Protein AF-A0AAE8QJ00-F1 (afdb_monomer_lite)

Foldseek 3Di:
DPDDDDPQWDFDDDDQFWTWIAHNPPRDIDIDGHNDDDDDDQAADDPVLVVVCVVVVHDADPRSAAEADPVQHHVVGNPDGDDDPRYDDDD

Sequence (91 aa):
IGVETHLGVHVTDVCETSIETTDKKTKEKRQYETRTILWTAGVEAVPFAEALATALGVKQVGGGRIEVEADLTVPGHPNVYVVGDLMSRDK

pLDDT: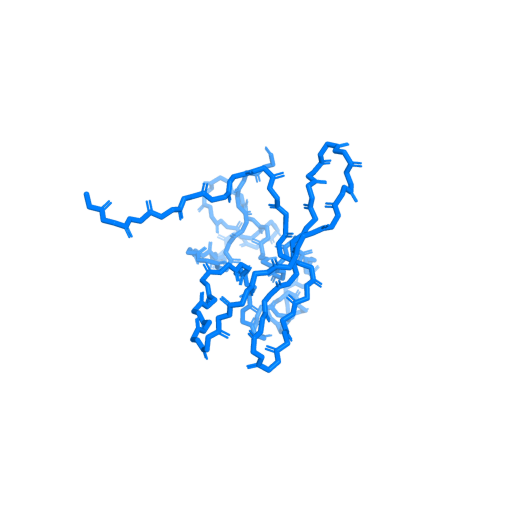 mean 94.37, std 6.14, range [56.5, 98.56]

Radius of gyration: 18.91 Å; chains: 1; bounding box: 39×34×48 Å

Secondary structure (DSSP, 8-state):
-------SEEEEEE-SSEEEEEETTT--EEEEE-S-----------THHHHHHHHHT--B-GGGPEE--TTSEETTEEEEE--GGGEE---

Structure (mmCIF, N/CA/C/O backbone):
data_AF-A0AAE8QJ00-F1
#
_entry.id   AF-A0AAE8QJ00-F1
#
loop_
_atom_site.group_PDB
_atom_site.id
_atom_site.type_symbol
_atom_site.label_atom_id
_atom_site.label_alt_id
_atom_site.label_comp_id
_atom_site.label_asym_id
_atom_site.label_entity_id
_atom_site.label_seq_id
_atom_site.pdbx_PDB_ins_code
_atom_site.Cartn_x
_atom_site.Cartn_y
_atom_site.Cartn_z
_atom_site.occupancy
_atom_site.B_iso_or_equiv
_atom_site.auth_seq_id
_atom_site.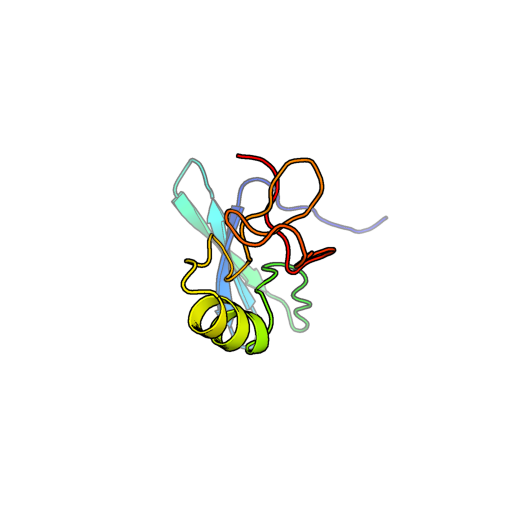auth_comp_id
_atom_site.auth_asym_id
_atom_site.auth_atom_id
_atom_site.pdbx_PDB_model_num
ATOM 1 N N . ILE A 1 1 ? 13.328 -22.339 -14.250 1.00 74.81 1 ILE A N 1
ATOM 2 C CA . ILE A 1 1 ? 11.977 -21.822 -14.586 1.00 74.81 1 ILE A CA 1
ATOM 3 C C . ILE A 1 1 ? 12.213 -20.453 -15.213 1.00 74.81 1 ILE A C 1
ATOM 5 O O . ILE A 1 1 ? 12.981 -19.701 -14.633 1.00 74.81 1 ILE A O 1
ATOM 9 N N . GLY A 1 2 ? 11.716 -20.184 -16.423 1.00 93.75 2 GLY A N 1
ATOM 10 C CA . GLY A 1 2 ? 12.095 -19.013 -17.237 1.00 93.75 2 GLY A CA 1
ATOM 11 C C . GLY A 1 2 ? 11.488 -17.685 -16.773 1.00 93.75 2 GLY A C 1
ATOM 12 O O . GLY A 1 2 ? 10.788 -17.047 -17.547 1.00 93.75 2 GLY A O 1
ATOM 13 N N . VAL A 1 3 ? 11.711 -17.305 -15.512 1.00 95.94 3 VAL A N 1
ATOM 14 C CA . VAL A 1 3 ? 11.236 -16.046 -14.917 1.00 95.94 3 VAL A CA 1
ATOM 15 C C . VAL A 1 3 ? 12.425 -15.120 -14.687 1.00 95.94 3 VAL A C 1
ATOM 17 O O . VAL A 1 3 ? 13.405 -15.525 -14.063 1.00 95.94 3 VAL A O 1
ATOM 20 N N . GLU A 1 4 ? 12.313 -13.880 -15.157 1.00 95.69 4 GLU A N 1
ATOM 21 C CA . GLU A 1 4 ? 13.265 -12.805 -14.883 1.00 95.69 4 GLU A CA 1
ATOM 22 C C . GLU A 1 4 ? 12.720 -11.891 -13.778 1.00 95.69 4 GLU A C 1
ATOM 24 O O . GLU A 1 4 ? 11.546 -11.521 -13.782 1.00 95.69 4 GLU A O 1
ATOM 29 N N . THR A 1 5 ? 13.564 -11.548 -12.803 1.00 96.25 5 THR A N 1
ATOM 30 C CA . THR A 1 5 ? 13.180 -10.708 -11.663 1.00 96.25 5 THR A CA 1
ATOM 31 C C . THR A 1 5 ? 13.919 -9.382 -11.691 1.00 96.25 5 THR A C 1
ATOM 33 O O . THR A 1 5 ? 15.149 -9.355 -11.637 1.00 96.25 5 THR A O 1
ATOM 36 N N . HIS A 1 6 ? 13.166 -8.286 -11.651 1.00 96.25 6 HIS A N 1
ATOM 37 C CA . HIS A 1 6 ? 13.705 -6.934 -11.536 1.00 96.25 6 HIS A CA 1
ATOM 38 C C . HIS A 1 6 ? 13.390 -6.377 -10.145 1.00 96.25 6 HIS A C 1
ATOM 40 O O . HIS A 1 6 ? 12.259 -5.995 -9.851 1.00 96.25 6 HIS A O 1
ATOM 46 N N . LEU A 1 7 ? 14.390 -6.371 -9.260 1.00 97.25 7 LEU A N 1
ATOM 47 C CA . LEU A 1 7 ? 14.274 -5.870 -7.887 1.00 97.25 7 LEU A CA 1
ATOM 48 C C . LEU A 1 7 ? 14.886 -4.471 -7.767 1.00 97.25 7 LEU A C 1
ATOM 50 O O . LEU A 1 7 ? 15.684 -4.058 -8.599 1.00 97.25 7 LEU A O 1
ATOM 54 N N . GLY A 1 8 ? 14.540 -3.741 -6.703 1.00 97.44 8 GLY A N 1
ATOM 55 C CA . GLY A 1 8 ? 15.134 -2.423 -6.441 1.00 97.44 8 GLY A CA 1
ATOM 56 C C . GLY A 1 8 ? 14.644 -1.303 -7.365 1.00 97.44 8 GLY A C 1
ATOM 57 O O . GLY A 1 8 ? 15.213 -0.217 -7.340 1.00 97.44 8 GLY A O 1
ATOM 58 N N . VAL A 1 9 ? 13.564 -1.533 -8.113 1.00 97.94 9 VAL A N 1
ATOM 59 C CA . VAL A 1 9 ? 12.932 -0.556 -9.010 1.00 97.94 9 VAL A CA 1
ATOM 60 C C . VAL A 1 9 ? 11.514 -0.203 -8.542 1.00 97.94 9 VAL A C 1
ATOM 62 O O . VAL A 1 9 ? 10.923 -0.919 -7.729 1.00 97.94 9 VAL A O 1
ATOM 65 N N . HIS A 1 10 ? 10.966 0.907 -9.030 1.00 97.62 10 HIS A N 1
ATOM 66 C CA . HIS A 1 10 ? 9.520 1.163 -9.050 1.00 97.62 10 HIS A CA 1
ATOM 67 C C . HIS A 1 10 ? 9.042 1.142 -10.492 1.00 97.62 10 HIS A C 1
ATOM 69 O O . HIS A 1 10 ? 9.722 1.708 -11.340 1.00 97.62 10 HIS A O 1
ATOM 75 N N . VAL A 1 11 ? 7.878 0.553 -10.765 1.00 97.38 11 VAL A N 1
ATOM 76 C CA . VAL A 1 11 ? 7.184 0.830 -12.028 1.00 97.38 11 VAL A CA 1
ATOM 77 C C . VAL A 1 11 ? 6.650 2.259 -11.945 1.00 97.38 11 VAL A C 1
ATOM 79 O O . VAL A 1 11 ? 5.991 2.606 -10.964 1.00 97.38 11 VAL A O 1
ATOM 82 N N . THR A 1 12 ? 7.005 3.095 -12.916 1.00 97.56 12 THR A N 1
ATOM 83 C CA . THR A 1 12 ? 6.686 4.530 -12.948 1.00 97.56 12 THR A CA 1
ATOM 84 C C . THR A 1 12 ? 5.718 4.908 -14.053 1.00 97.56 12 THR A C 1
ATOM 86 O O . THR A 1 12 ? 5.077 5.947 -13.936 1.00 97.56 12 THR A O 1
ATOM 89 N N . ASP A 1 13 ? 5.581 4.069 -15.078 1.00 97.75 13 ASP A N 1
ATOM 90 C CA . ASP A 1 13 ? 4.581 4.250 -16.123 1.00 97.75 13 ASP A CA 1
ATOM 91 C C . ASP A 1 13 ? 4.121 2.899 -16.686 1.00 97.75 13 ASP A C 1
ATOM 93 O O . ASP A 1 13 ? 4.870 1.912 -16.681 1.00 97.75 13 ASP A O 1
ATOM 97 N N . VAL A 1 14 ? 2.883 2.867 -17.167 1.00 97.38 14 VAL A N 1
ATOM 98 C CA . VAL A 1 14 ? 2.260 1.725 -17.837 1.00 97.38 14 VAL A CA 1
ATOM 99 C C . VAL A 1 14 ? 1.732 2.211 -19.182 1.00 97.38 14 VAL A C 1
ATOM 101 O O . VAL A 1 14 ? 0.762 2.964 -19.250 1.00 97.38 14 VAL A O 1
ATOM 104 N N . CYS A 1 15 ? 2.372 1.762 -20.256 1.00 95.38 15 CYS A N 1
ATOM 105 C CA . CYS A 1 15 ? 2.016 2.106 -21.627 1.00 95.38 15 CYS A CA 1
ATOM 106 C C . CYS A 1 15 ? 1.259 0.949 -22.297 1.00 95.38 15 CYS A C 1
ATOM 108 O O . CYS A 1 15 ? 1.153 -0.149 -21.753 1.00 95.38 15 CYS A O 1
ATOM 110 N N . GLU A 1 16 ? 0.770 1.175 -23.518 1.00 96.06 16 GLU A N 1
ATOM 111 C CA . GLU A 1 16 ? 0.018 0.170 -24.285 1.00 96.06 16 GLU A CA 1
ATOM 112 C C . GLU A 1 16 ? 0.799 -1.138 -24.509 1.00 96.06 16 GLU A C 1
ATOM 114 O O . GLU A 1 16 ? 0.221 -2.222 -24.439 1.00 96.06 16 GLU A O 1
ATOM 119 N N . THR A 1 17 ? 2.108 -1.047 -24.760 1.00 97.56 17 THR A N 1
ATOM 120 C CA . THR A 1 17 ? 2.966 -2.201 -25.088 1.00 97.56 17 THR A CA 1
ATOM 121 C C . THR A 1 17 ? 4.221 -2.294 -24.227 1.00 97.56 17 THR A C 1
ATOM 123 O O . THR A 1 17 ? 5.148 -3.035 -24.551 1.00 97.56 17 THR A O 1
ATOM 126 N N . SER A 1 18 ? 4.287 -1.543 -23.129 1.00 98.06 18 SER A N 1
ATOM 127 C CA . SER A 1 18 ? 5.475 -1.523 -22.283 1.00 98.06 18 SER A CA 1
ATOM 128 C C . SER A 1 18 ? 5.181 -1.052 -20.869 1.00 98.06 18 SER A C 1
ATOM 130 O O . SER A 1 18 ? 4.176 -0.396 -20.609 1.00 98.06 18 SER A O 1
ATOM 132 N N . ILE A 1 19 ? 6.125 -1.300 -19.970 1.00 98.38 19 ILE A N 1
ATOM 133 C CA . ILE A 1 19 ? 6.209 -0.612 -18.679 1.00 98.38 19 ILE A CA 1
ATOM 134 C C . ILE A 1 19 ? 7.508 0.185 -18.596 1.00 98.38 19 ILE A C 1
ATOM 136 O O . ILE A 1 19 ? 8.532 -0.228 -19.145 1.00 98.38 19 ILE A O 1
ATOM 140 N N . GLU A 1 20 ? 7.484 1.297 -17.868 1.00 98.44 20 GLU A N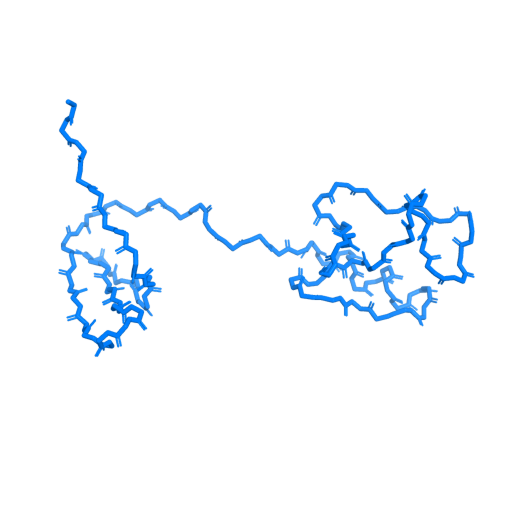 1
ATOM 141 C CA . GLU A 1 20 ? 8.692 2.008 -17.454 1.00 98.44 20 GLU A CA 1
ATOM 142 C C . GLU A 1 20 ? 8.976 1.701 -15.985 1.00 98.44 20 GLU A C 1
ATOM 144 O O . GLU A 1 20 ? 8.084 1.740 -15.138 1.00 98.44 20 GLU A O 1
ATOM 149 N N . THR A 1 21 ? 10.235 1.428 -15.663 1.00 98.31 21 THR A N 1
ATOM 150 C CA . THR A 1 21 ? 10.704 1.330 -14.284 1.00 98.31 21 THR A CA 1
ATOM 151 C C . THR A 1 21 ? 11.782 2.361 -14.001 1.00 98.31 21 THR A C 1
ATOM 153 O O . THR A 1 21 ? 12.567 2.692 -14.885 1.00 98.31 21 THR A O 1
ATOM 156 N N . THR A 1 22 ? 11.858 2.819 -12.756 1.00 98.56 22 THR A N 1
ATOM 157 C CA . THR A 1 22 ? 12.923 3.686 -12.251 1.00 98.56 22 THR A CA 1
ATOM 158 C C . THR A 1 22 ? 13.688 2.981 -11.130 1.00 98.56 22 THR A C 1
ATOM 160 O O . THR A 1 22 ? 13.084 2.535 -10.147 1.00 98.56 22 THR A O 1
ATOM 163 N N . ASP A 1 23 ? 15.015 2.908 -11.239 1.00 98.31 23 ASP A N 1
ATOM 164 C CA . ASP A 1 23 ? 15.887 2.372 -10.190 1.00 98.31 23 ASP A CA 1
ATOM 165 C C . ASP A 1 23 ? 15.840 3.248 -8.929 1.00 98.31 23 ASP A C 1
ATOM 167 O O . ASP A 1 23 ? 15.948 4.478 -8.973 1.00 98.31 23 ASP A O 1
ATOM 171 N N . LYS A 1 24 ? 15.674 2.620 -7.761 1.00 97.75 24 LYS A N 1
ATOM 172 C CA . LYS A 1 24 ? 15.503 3.348 -6.497 1.00 97.75 24 LYS A CA 1
ATOM 173 C C . LYS A 1 24 ? 16.759 4.114 -6.077 1.00 97.75 24 LYS A C 1
ATOM 175 O O . LYS A 1 24 ? 16.608 5.156 -5.428 1.00 97.75 24 LYS A O 1
ATOM 180 N N . LYS A 1 25 ? 17.953 3.629 -6.424 1.00 97.44 25 LYS A N 1
ATOM 181 C CA . LYS A 1 25 ? 19.254 4.205 -6.055 1.00 97.44 25 LYS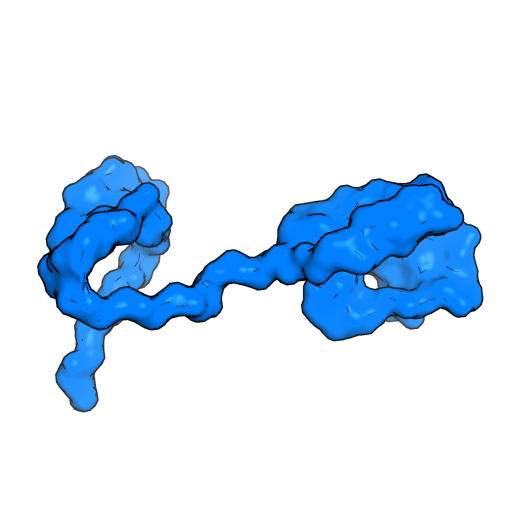 A CA 1
ATOM 182 C C . LYS A 1 25 ? 19.759 5.184 -7.108 1.00 97.44 25 LYS A C 1
ATOM 184 O O . LYS A 1 25 ? 20.060 6.321 -6.761 1.00 97.44 25 LYS A O 1
ATOM 189 N N . THR A 1 26 ? 19.852 4.754 -8.364 1.00 97.81 26 THR A N 1
ATOM 190 C CA . THR A 1 26 ? 20.470 5.546 -9.442 1.00 97.81 26 THR A CA 1
ATOM 191 C C . THR A 1 26 ? 19.494 6.518 -10.090 1.00 97.81 26 THR A C 1
ATOM 193 O O . THR A 1 26 ? 19.931 7.479 -10.715 1.00 97.81 26 THR A O 1
ATOM 196 N N . LYS A 1 27 ? 18.183 6.292 -9.917 1.00 97.62 27 LYS A N 1
ATOM 197 C CA . LYS A 1 27 ? 17.101 7.016 -10.606 1.00 97.62 27 LYS A CA 1
ATOM 198 C C . LYS A 1 27 ? 17.099 6.824 -12.126 1.00 97.62 27 LYS A C 1
ATOM 200 O O . LYS A 1 27 ? 16.407 7.556 -12.827 1.00 97.62 27 LYS A O 1
ATOM 205 N N . GLU A 1 28 ? 17.838 5.840 -12.632 1.00 98.00 28 GLU A N 1
ATOM 206 C CA . GLU A 1 28 ? 17.824 5.475 -14.046 1.00 98.00 28 GLU A CA 1
ATOM 207 C C . GLU A 1 28 ? 16.462 4.893 -14.435 1.00 98.00 28 GLU A C 1
ATOM 209 O O . GLU A 1 28 ? 15.886 4.095 -13.692 1.00 98.00 28 GLU A O 1
ATOM 214 N N . LYS A 1 29 ? 15.966 5.288 -15.610 1.00 98.06 29 LYS A N 1
ATOM 215 C CA . LYS A 1 29 ? 14.736 4.767 -16.203 1.00 98.06 29 LYS A CA 1
ATOM 216 C C . LYS A 1 29 ? 15.048 3.646 -17.186 1.00 98.06 29 LYS A C 1
ATOM 218 O O . LYS A 1 29 ? 15.985 3.750 -17.973 1.00 98.06 29 LYS A O 1
ATOM 223 N N . ARG A 1 30 ? 14.223 2.604 -17.182 1.00 98.00 30 ARG A N 1
ATOM 224 C CA . ARG A 1 30 ? 14.298 1.491 -18.129 1.00 98.00 30 ARG A CA 1
ATOM 225 C C . ARG A 1 30 ? 12.909 1.081 -18.582 1.00 98.00 30 ARG A C 1
ATOM 227 O O . ARG A 1 30 ? 12.019 0.912 -17.752 1.00 98.00 30 ARG A O 1
ATOM 234 N N . GLN A 1 31 ? 12.768 0.867 -19.883 1.00 98.00 31 GLN A N 1
ATOM 235 C CA . GLN A 1 31 ? 11.548 0.371 -20.503 1.00 98.00 31 GLN A CA 1
ATOM 236 C C . GLN A 1 31 ? 11.637 -1.142 -20.727 1.00 98.00 31 GLN A C 1
ATOM 238 O O . GLN A 1 31 ? 12.695 -1.656 -21.098 1.00 98.00 31 GLN A O 1
ATOM 243 N N . TYR A 1 32 ? 10.525 -1.838 -20.507 1.00 97.75 32 TYR A N 1
ATOM 244 C CA . TYR A 1 32 ? 10.369 -3.256 -20.817 1.00 97.75 32 TYR A CA 1
ATOM 245 C C . TYR A 1 32 ? 9.157 -3.449 -21.717 1.00 97.75 32 TYR A C 1
ATOM 247 O O . TYR A 1 32 ? 8.044 -3.080 -21.341 1.00 97.75 32 TYR A O 1
ATOM 255 N N . GLU A 1 33 ? 9.376 -4.049 -22.884 1.00 98.00 33 GLU A N 1
ATOM 256 C CA . GLU A 1 33 ? 8.304 -4.416 -23.807 1.00 98.00 33 GLU A CA 1
ATOM 257 C C . GLU A 1 33 ? 7.465 -5.552 -23.217 1.00 98.00 33 GLU A C 1
ATOM 259 O O . GLU A 1 33 ? 7.986 -6.589 -22.798 1.00 98.00 33 GLU A O 1
ATOM 264 N N . THR A 1 34 ? 6.149 -5.370 -23.189 1.00 97.00 34 THR A N 1
ATOM 265 C CA . THR A 1 34 ? 5.204 -6.402 -22.767 1.00 97.00 34 THR A CA 1
ATOM 266 C C . THR A 1 34 ? 3.818 -6.132 -23.330 1.00 97.00 34 THR A C 1
ATOM 268 O O . THR A 1 34 ? 3.360 -4.997 -23.400 1.00 97.00 34 THR A O 1
ATOM 271 N N . ARG A 1 35 ? 3.107 -7.200 -23.692 1.00 97.00 35 ARG A N 1
ATOM 272 C CA . ARG A 1 35 ? 1.701 -7.109 -24.105 1.00 97.00 35 ARG A CA 1
ATOM 273 C C . ARG A 1 35 ? 0.726 -7.279 -22.939 1.00 97.00 35 ARG A C 1
ATOM 275 O O . ARG A 1 35 ? -0.388 -6.774 -23.002 1.00 97.00 35 ARG A O 1
ATOM 282 N N . THR A 1 36 ? 1.116 -8.018 -21.902 1.00 96.81 36 THR A N 1
ATOM 283 C CA . THR A 1 36 ? 0.233 -8.364 -20.783 1.00 96.81 36 THR A CA 1
ATOM 284 C C . THR A 1 36 ? 0.826 -7.835 -19.493 1.00 96.81 36 THR A C 1
ATOM 286 O O . THR A 1 36 ? 1.962 -8.157 -19.143 1.00 96.81 36 THR A O 1
ATOM 289 N N . ILE A 1 37 ? 0.034 -7.052 -18.769 1.00 96.56 37 ILE A N 1
ATOM 290 C CA . ILE A 1 37 ? 0.428 -6.436 -17.507 1.00 96.56 37 ILE A CA 1
ATOM 291 C C . ILE A 1 37 ? -0.547 -6.915 -16.440 1.00 96.56 37 ILE A C 1
ATOM 293 O O . ILE A 1 37 ? -1.754 -6.715 -16.554 1.00 96.56 37 ILE A O 1
ATOM 297 N N . LEU A 1 38 ? -0.015 -7.568 -15.411 1.00 96.00 38 LEU A N 1
ATOM 298 C CA . LEU A 1 38 ? -0.769 -7.972 -14.231 1.00 96.00 38 LEU A CA 1
ATOM 299 C C . LEU A 1 38 ? -0.281 -7.140 -13.047 1.00 96.00 38 LEU A C 1
ATOM 301 O O . LEU A 1 38 ? 0.875 -7.257 -12.643 1.00 96.00 38 LEU A O 1
ATOM 305 N N . TRP A 1 39 ? -1.157 -6.297 -12.505 1.00 94.56 39 TRP A N 1
ATOM 306 C CA . TRP A 1 39 ? -0.821 -5.399 -11.407 1.00 94.56 39 TRP A CA 1
ATOM 307 C C . TRP A 1 39 ? -1.375 -5.921 -10.083 1.00 94.56 39 TRP A C 1
ATOM 309 O O . TRP A 1 39 ? -2.586 -5.994 -9.892 1.00 94.56 39 TRP A O 1
ATOM 319 N N . THR A 1 40 ? -0.485 -6.282 -9.161 1.00 93.38 40 THR A N 1
ATOM 320 C CA . THR A 1 40 ? -0.843 -6.852 -7.848 1.00 93.38 40 THR A CA 1
ATOM 321 C C . THR A 1 40 ? -0.259 -6.037 -6.691 1.00 93.38 40 THR A C 1
ATOM 323 O O . THR A 1 40 ? 0.019 -6.580 -5.623 1.00 93.38 40 THR A O 1
ATOM 326 N N . ALA A 1 41 ? 0.007 -4.749 -6.920 1.00 90.44 41 ALA A N 1
ATOM 327 C CA . ALA A 1 41 ? 0.614 -3.839 -5.953 1.00 90.44 41 ALA A CA 1
ATOM 328 C C . ALA A 1 41 ? -0.336 -2.683 -5.606 1.00 90.44 41 ALA A C 1
ATOM 330 O O . ALA A 1 41 ? -1.193 -2.323 -6.405 1.00 90.44 41 ALA A O 1
ATOM 331 N N . GLY A 1 42 ? -0.134 -2.064 -4.440 1.00 85.56 42 GLY A N 1
ATOM 332 C CA . GLY A 1 42 ? -0.950 -0.939 -3.977 1.00 85.56 42 GLY A CA 1
ATOM 333 C C . GLY A 1 42 ? -2.313 -1.398 -3.464 1.00 85.56 42 GLY A C 1
ATOM 334 O O . GLY A 1 42 ? -3.260 -1.529 -4.227 1.00 85.56 42 GLY A O 1
ATOM 335 N N . VAL A 1 43 ? -2.403 -1.648 -2.157 1.00 85.38 43 VAL A N 1
ATOM 336 C CA . VAL A 1 43 ? -3.682 -1.915 -1.487 1.00 85.38 43 VAL A CA 1
ATOM 337 C C . VAL A 1 43 ? -4.154 -0.618 -0.848 1.00 85.38 43 VAL A C 1
ATOM 339 O O . VAL A 1 43 ? -3.444 -0.056 -0.009 1.00 85.38 43 VAL A O 1
ATOM 342 N N . GLU A 1 44 ? -5.347 -0.180 -1.230 1.00 89.56 44 GLU A N 1
ATOM 343 C CA . GLU A 1 44 ? -6.040 0.973 -0.665 1.00 89.56 44 GLU A CA 1
ATOM 344 C C . GLU A 1 44 ? -7.339 0.518 0.004 1.00 89.56 44 GLU A C 1
ATOM 346 O O . GLU A 1 44 ? -7.956 -0.474 -0.393 1.00 89.56 44 GLU A O 1
ATOM 351 N N . ALA A 1 45 ? -7.730 1.225 1.057 1.00 91.00 45 ALA A N 1
ATOM 352 C CA . ALA A 1 45 ? -8.977 1.001 1.750 1.00 91.00 45 ALA A CA 1
ATOM 353 C C . ALA A 1 45 ? -10.174 1.289 0.839 1.00 91.00 45 ALA A C 1
ATOM 355 O O . ALA A 1 45 ? -10.158 2.168 -0.021 1.00 91.00 45 ALA A O 1
ATOM 356 N N . VAL A 1 46 ? -11.255 0.549 1.069 1.00 92.00 46 VAL A N 1
ATOM 357 C CA . VAL A 1 46 ? -12.514 0.752 0.350 1.00 92.00 46 VAL A CA 1
ATOM 358 C C . VAL A 1 46 ? -13.166 2.089 0.742 1.00 92.00 46 VAL A C 1
ATOM 360 O O . VAL A 1 46 ? -12.994 2.525 1.882 1.00 92.00 46 VAL A O 1
ATOM 363 N N . PRO A 1 47 ? -14.009 2.701 -0.118 1.00 91.25 47 PRO A N 1
ATOM 364 C CA . PRO A 1 47 ? -14.631 4.007 0.155 1.00 91.25 47 PRO A CA 1
ATOM 365 C C . PRO A 1 47 ? -15.392 4.102 1.487 1.00 91.25 47 PRO A C 1
ATOM 367 O O . PRO A 1 47 ? -15.478 5.166 2.095 1.00 91.25 47 PRO A O 1
ATOM 370 N N . PHE A 1 48 ? -15.913 2.978 1.989 1.00 93.81 48 PHE A N 1
ATOM 371 C CA . PHE A 1 48 ? -16.578 2.915 3.294 1.00 93.81 48 PHE A CA 1
ATOM 372 C C . PHE A 1 48 ? -15.688 3.385 4.458 1.00 93.81 48 PHE A C 1
ATOM 374 O O . PHE A 1 48 ? -16.202 3.918 5.442 1.00 93.81 48 PHE A O 1
ATOM 381 N N . ALA A 1 49 ? -14.366 3.238 4.343 1.00 94.75 49 ALA A N 1
ATOM 382 C CA . ALA A 1 49 ? -13.417 3.700 5.348 1.00 94.75 49 ALA A CA 1
ATOM 383 C C . ALA A 1 49 ? -13.591 5.192 5.667 1.00 94.75 49 ALA A C 1
ATOM 385 O O . ALA A 1 49 ? -13.392 5.607 6.806 1.00 94.75 49 ALA A O 1
ATOM 386 N N . GLU A 1 50 ? -13.933 6.015 4.671 1.00 95.50 50 GLU A N 1
ATOM 387 C CA . GLU A 1 50 ? -14.054 7.472 4.828 1.00 95.50 50 GLU A CA 1
ATOM 388 C C . GLU A 1 50 ? -15.325 7.836 5.591 1.00 95.50 50 GLU A C 1
ATOM 390 O O . GLU A 1 50 ? -15.304 8.648 6.521 1.00 95.50 50 GLU A O 1
ATOM 395 N N . ALA A 1 51 ? -16.426 7.166 5.247 1.00 95.69 51 ALA A N 1
ATOM 396 C CA . ALA A 1 51 ? -17.689 7.304 5.956 1.00 95.69 51 ALA A CA 1
ATOM 397 C C . ALA A 1 51 ? -17.549 6.873 7.424 1.00 95.69 51 ALA A C 1
ATOM 399 O O . ALA A 1 51 ? -18.023 7.577 8.316 1.00 95.69 51 ALA A O 1
ATOM 400 N N . LEU A 1 52 ? -16.853 5.759 7.683 1.00 95.69 52 LEU A N 1
ATOM 401 C CA . LEU A 1 52 ? -16.576 5.286 9.039 1.00 95.69 52 LEU A CA 1
ATOM 402 C C . LEU A 1 52 ? -15.723 6.290 9.825 1.00 95.69 52 LEU A C 1
ATOM 404 O O . LEU A 1 52 ? -16.084 6.647 10.944 1.00 95.69 52 LEU A O 1
ATOM 408 N N . ALA A 1 53 ? -14.630 6.780 9.231 1.00 96.25 53 ALA A N 1
ATOM 409 C CA . ALA A 1 53 ? -13.757 7.768 9.861 1.00 96.25 53 ALA A CA 1
ATOM 410 C C . ALA A 1 53 ? -14.527 9.045 10.238 1.00 96.25 53 ALA A C 1
ATOM 412 O O . ALA A 1 53 ? -14.429 9.521 11.369 1.00 96.25 53 ALA A O 1
ATOM 413 N N . THR A 1 54 ? -15.366 9.541 9.325 1.00 96.81 54 THR A N 1
ATOM 414 C CA . THR A 1 54 ? -16.214 10.721 9.546 1.00 96.81 54 THR A CA 1
ATOM 415 C C . THR A 1 54 ? -17.242 10.488 10.653 1.00 96.81 54 THR A C 1
ATOM 417 O O . THR A 1 54 ? -17.399 11.338 11.527 1.00 96.81 54 THR A O 1
ATOM 420 N N . ALA A 1 55 ? -17.920 9.337 10.654 1.00 96.50 55 ALA A N 1
ATOM 421 C CA . ALA A 1 55 ? -18.932 9.001 11.657 1.00 96.50 55 ALA A CA 1
ATOM 422 C C . ALA A 1 55 ? -18.350 8.869 13.074 1.00 96.50 55 ALA A C 1
ATOM 424 O O . ALA A 1 55 ? -19.025 9.198 14.049 1.00 96.50 55 ALA A O 1
ATOM 425 N N . LEU A 1 56 ? -17.107 8.398 13.185 1.00 96.56 56 LEU A N 1
ATOM 426 C CA . LEU A 1 56 ? -16.394 8.265 14.456 1.00 96.56 56 LEU A CA 1
ATOM 427 C C . LEU A 1 56 ? -15.614 9.537 14.833 1.00 96.56 56 LEU A C 1
ATOM 429 O O . LEU A 1 56 ? -15.205 9.690 15.974 1.00 96.56 56 LEU A O 1
ATOM 433 N N . GLY A 1 57 ? -15.420 10.481 13.909 1.00 96.44 57 GLY A N 1
ATOM 434 C CA . GLY A 1 57 ? -14.597 11.668 14.156 1.00 96.44 57 GLY A CA 1
ATOM 435 C C . GLY A 1 57 ? -13.098 11.359 14.258 1.00 96.44 57 GLY A C 1
ATOM 436 O O . GLY A 1 57 ? -12.362 12.088 14.925 1.00 96.44 57 GLY A O 1
ATOM 437 N N . VAL A 1 58 ? -12.638 10.294 13.596 1.00 95.12 58 VAL A N 1
ATOM 438 C CA . VAL A 1 58 ? -11.226 9.884 13.544 1.00 95.12 58 VAL A CA 1
ATOM 439 C C . VAL A 1 58 ? -10.617 10.183 12.176 1.00 95.12 58 VAL A C 1
ATOM 441 O O . VAL A 1 58 ? -11.322 10.415 11.195 1.00 95.12 58 VAL A O 1
ATOM 444 N N . LYS A 1 59 ? -9.285 10.188 12.092 1.00 92.69 59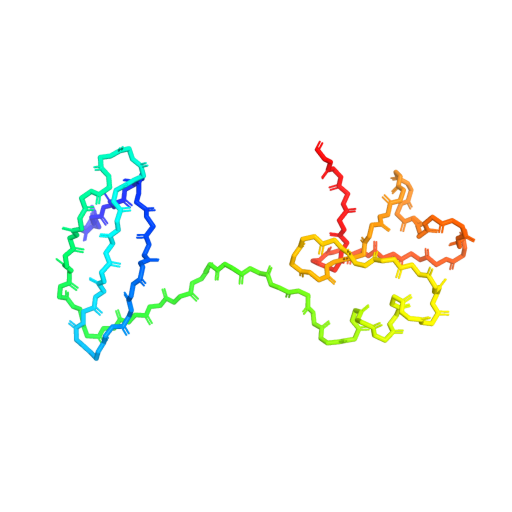 LYS A N 1
ATOM 445 C CA . LYS A 1 59 ? -8.568 10.348 10.821 1.00 92.69 59 LYS A CA 1
ATOM 446 C C . LYS A 1 59 ? -8.168 8.991 10.260 1.00 92.69 59 LYS A C 1
ATOM 448 O O . LYS A 1 59 ? -7.806 8.088 11.008 1.00 92.69 59 LYS A O 1
ATOM 453 N N . GLN A 1 60 ? -8.183 8.883 8.938 1.00 94.31 60 GLN A N 1
ATOM 454 C CA . GLN A 1 60 ? -7.536 7.777 8.243 1.00 94.31 60 GLN A CA 1
ATOM 455 C C . GLN A 1 60 ? -6.016 7.947 8.228 1.00 94.31 60 GLN A C 1
ATOM 457 O O . GLN A 1 60 ? -5.492 9.060 8.341 1.00 94.31 60 GLN A O 1
ATOM 462 N N . VAL A 1 61 ? -5.318 6.837 8.019 1.00 91.88 61 VAL A N 1
ATOM 463 C CA . VAL A 1 61 ? -3.866 6.780 7.821 1.00 91.88 61 VAL A CA 1
ATOM 464 C C . VAL A 1 61 ? -3.520 6.307 6.401 1.00 91.88 61 VAL A C 1
ATOM 466 O O . VAL A 1 61 ? -4.379 6.268 5.520 1.00 91.88 61 VAL A O 1
ATOM 469 N N . GLY A 1 62 ? -2.245 5.992 6.142 1.00 88.31 62 GLY A N 1
ATOM 470 C CA . GLY A 1 62 ? -1.744 5.622 4.815 1.00 88.31 62 GLY A CA 1
ATOM 471 C C . GLY A 1 62 ? -2.574 4.531 4.126 1.00 88.31 62 GLY A C 1
ATOM 472 O O . GLY A 1 62 ? -2.848 3.479 4.704 1.00 88.31 62 GLY A O 1
ATOM 473 N N . GLY A 1 63 ? -2.963 4.798 2.876 1.00 89.75 63 GLY A N 1
ATOM 474 C CA . GLY A 1 63 ? -3.847 3.923 2.103 1.00 89.75 63 GLY A CA 1
ATOM 475 C C . GLY A 1 63 ? -5.307 3.941 2.566 1.00 89.75 63 GLY A C 1
ATOM 476 O O . GLY A 1 63 ? -6.000 2.962 2.331 1.00 89.75 63 GLY A O 1
ATOM 477 N N . GLY A 1 64 ? -5.766 4.987 3.266 1.00 93.69 64 GLY A N 1
ATOM 478 C CA . GLY A 1 64 ? -7.171 5.174 3.663 1.00 93.69 64 GLY A CA 1
ATOM 479 C C . GLY A 1 64 ? -7.642 4.302 4.835 1.00 93.69 64 GLY A C 1
ATOM 480 O O . GLY A 1 64 ? -8.835 4.222 5.115 1.00 93.69 64 GLY A O 1
ATOM 481 N N . ARG A 1 65 ? -6.721 3.617 5.518 1.00 95.06 65 ARG A N 1
ATOM 482 C CA . ARG A 1 65 ? -7.025 2.677 6.610 1.00 95.06 65 ARG A CA 1
ATOM 483 C C . ARG A 1 65 ? -7.388 3.392 7.914 1.00 95.06 65 ARG A C 1
ATOM 485 O O . ARG A 1 65 ? -7.086 4.572 8.082 1.00 95.06 65 ARG A O 1
ATOM 492 N N . ILE A 1 66 ? -7.990 2.665 8.854 1.00 96.12 66 ILE A N 1
ATOM 493 C CA . ILE A 1 66 ? -8.348 3.154 10.196 1.00 96.12 66 ILE A CA 1
ATOM 494 C C . ILE A 1 66 ? -7.293 2.713 11.211 1.00 96.12 66 ILE A C 1
ATOM 496 O O . ILE A 1 66 ? -6.965 1.530 11.283 1.00 96.12 66 ILE A O 1
ATOM 500 N N . GLU A 1 67 ? -6.762 3.657 11.989 1.00 95.19 67 GLU A N 1
ATOM 501 C CA . GLU A 1 67 ? -5.858 3.355 13.106 1.00 95.19 67 GLU A CA 1
ATOM 502 C C . GLU A 1 67 ? -6.617 2.613 14.212 1.00 95.19 67 GLU A C 1
ATOM 504 O O . GLU A 1 67 ? -7.748 2.974 14.552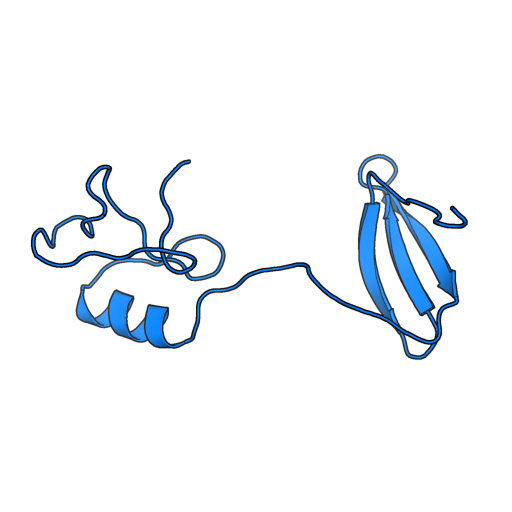 1.00 95.19 67 GLU A O 1
ATOM 509 N N . VAL A 1 68 ? -5.999 1.565 14.753 1.00 96.00 68 VAL A N 1
ATOM 510 C CA . VAL A 1 68 ? -6.570 0.753 15.831 1.00 96.00 68 VAL A CA 1
ATOM 511 C C . VAL A 1 68 ? -5.571 0.555 16.963 1.00 96.00 68 VAL A C 1
ATOM 513 O O . VAL A 1 68 ? -4.359 0.518 16.744 1.00 96.00 68 VAL A O 1
ATOM 516 N N . GLU A 1 69 ? -6.096 0.384 18.170 1.00 95.31 69 GLU A N 1
ATOM 517 C CA . GLU A 1 69 ? -5.337 0.011 19.359 1.00 95.31 69 GLU A CA 1
ATOM 518 C C . GLU A 1 69 ? -4.860 -1.452 19.290 1.00 95.31 69 GLU A C 1
ATOM 520 O O . GLU A 1 69 ? -5.205 -2.225 18.387 1.00 95.31 69 GLU A O 1
ATOM 525 N N . ALA A 1 70 ? -4.058 -1.870 20.274 1.00 95.12 70 ALA A N 1
ATOM 526 C CA . ALA A 1 70 ? -3.527 -3.235 20.343 1.00 95.12 70 ALA A CA 1
ATOM 527 C C . ALA A 1 70 ? -4.629 -4.316 20.356 1.00 95.12 70 ALA A C 1
ATOM 529 O O . ALA A 1 70 ? -4.432 -5.409 19.816 1.00 95.12 70 ALA A O 1
ATOM 530 N N . ASP A 1 71 ? -5.788 -3.994 20.933 1.00 95.75 71 ASP A N 1
ATOM 531 C CA . ASP A 1 71 ? -6.980 -4.844 21.002 1.00 95.75 71 ASP A CA 1
ATOM 532 C C . ASP A 1 71 ? -7.922 -4.698 19.790 1.00 95.75 71 ASP A C 1
ATOM 534 O O . ASP A 1 71 ? -9.001 -5.291 19.776 1.00 95.75 71 ASP A O 1
ATOM 538 N N . LEU A 1 72 ? -7.489 -3.967 18.757 1.00 96.50 72 LEU A N 1
ATOM 539 C CA . LEU A 1 72 ? -8.212 -3.686 17.513 1.00 96.50 72 LEU A CA 1
ATOM 540 C C . LEU A 1 72 ? -9.388 -2.713 17.656 1.00 96.50 72 LEU A C 1
ATOM 542 O O . LEU A 1 72 ? -10.142 -2.535 16.693 1.00 96.50 72 LEU A O 1
ATOM 546 N N . THR A 1 73 ? -9.550 -2.071 18.815 1.00 97.19 73 THR A N 1
ATOM 547 C CA . THR A 1 73 ? -10.544 -1.007 18.977 1.00 97.19 73 THR A CA 1
ATOM 548 C C . THR A 1 73 ? -10.104 0.277 18.282 1.00 97.19 73 THR A C 1
ATOM 550 O O . THR A 1 73 ? -8.913 0.561 18.149 1.00 97.19 73 THR A O 1
ATOM 553 N N . VAL A 1 74 ? -11.066 1.074 17.822 1.00 96.81 74 VAL A N 1
ATOM 554 C CA . VAL A 1 74 ? -10.782 2.423 17.321 1.00 96.81 74 VAL A CA 1
ATOM 555 C C . VAL A 1 74 ? -10.523 3.342 18.526 1.00 96.81 74 VAL A C 1
ATOM 557 O O . VAL A 1 74 ? -11.348 3.357 19.446 1.00 96.81 74 VAL A O 1
ATOM 560 N N . PRO A 1 75 ? -9.433 4.137 18.547 1.00 94.25 75 PRO A N 1
ATOM 561 C CA . PRO A 1 75 ? -9.119 5.026 19.664 1.00 94.25 75 PRO A CA 1
ATOM 562 C C . PRO A 1 75 ? -10.299 5.933 20.040 1.00 94.25 75 PRO A C 1
ATOM 564 O O . PRO A 1 75 ? -10.863 6.620 19.192 1.00 94.25 75 PRO A O 1
ATOM 567 N N . GLY A 1 76 ? -10.696 5.924 21.315 1.00 95.81 76 GLY A N 1
ATOM 568 C CA . GLY A 1 76 ? -11.869 6.666 21.804 1.00 95.81 76 GLY A CA 1
ATOM 569 C C . GLY A 1 76 ? -13.227 5.979 21.580 1.00 95.81 76 GLY A C 1
ATOM 570 O O . GLY A 1 76 ? -14.239 6.468 22.083 1.00 95.81 76 GLY A O 1
ATOM 571 N N . HIS A 1 77 ? -13.265 4.825 20.907 1.00 97.25 77 HIS A N 1
ATOM 572 C CA . HIS A 1 77 ? -14.476 4.052 20.613 1.00 97.25 77 HIS A CA 1
ATOM 573 C C . HIS A 1 77 ? -14.307 2.573 21.019 1.00 97.25 77 HIS A C 1
ATOM 575 O O . HIS A 1 77 ? -14.177 1.702 20.159 1.00 97.25 77 HIS A O 1
ATOM 581 N N . PRO A 1 78 ? -14.383 2.242 22.325 1.00 96.19 78 PRO A N 1
ATOM 582 C CA . PRO A 1 78 ? -14.049 0.907 22.847 1.00 96.19 78 PRO A CA 1
ATOM 583 C C . PRO A 1 78 ? -14.982 -0.223 22.377 1.00 96.19 78 PRO A C 1
ATOM 585 O O . PRO A 1 78 ? -14.673 -1.392 22.564 1.00 96.19 78 PRO A O 1
ATOM 588 N N . ASN A 1 79 ? -16.127 0.114 21.774 1.00 97.00 79 ASN A N 1
ATOM 589 C CA . ASN A 1 79 ? -17.092 -0.853 21.239 1.00 97.00 79 ASN A CA 1
ATOM 590 C C . ASN A 1 79 ? -17.013 -0.995 19.707 1.00 97.00 79 ASN A C 1
ATOM 592 O O . ASN A 1 79 ? -17.867 -1.651 19.111 1.00 97.00 79 ASN A O 1
ATOM 596 N N . VAL A 1 80 ? -16.042 -0.346 19.057 1.00 97.62 80 VAL A N 1
ATOM 597 C CA . VAL A 1 80 ? -15.870 -0.370 17.601 1.00 97.62 80 VAL A CA 1
ATOM 598 C C . VAL A 1 80 ? -14.529 -1.002 17.275 1.00 97.62 80 VAL A C 1
ATOM 600 O O . VAL A 1 80 ? -13.495 -0.504 17.704 1.00 97.62 80 VAL A O 1
ATOM 603 N N . TYR A 1 81 ? -14.562 -2.066 16.477 1.00 97.19 81 TYR A N 1
ATOM 604 C CA . TYR A 1 81 ? -13.383 -2.820 16.067 1.00 97.19 81 TYR A CA 1
ATOM 605 C C . TYR A 1 81 ? -13.209 -2.737 14.552 1.00 97.19 81 TYR A C 1
ATOM 607 O O . TYR A 1 81 ? -14.186 -2.871 13.811 1.00 97.19 81 TYR A O 1
ATOM 615 N N . VAL A 1 82 ? -11.971 -2.563 14.088 1.00 96.25 82 VAL A N 1
ATOM 616 C CA . VAL A 1 82 ? -11.623 -2.632 12.660 1.00 96.25 82 VAL A CA 1
ATOM 617 C C . VAL A 1 82 ? -10.540 -3.686 12.464 1.00 96.25 82 VAL A C 1
ATOM 619 O O . VAL A 1 82 ? -9.545 -3.710 13.181 1.00 96.25 82 VAL A O 1
ATOM 622 N N . VAL A 1 83 ? -10.747 -4.583 11.498 1.00 94.75 83 VAL A N 1
ATOM 623 C CA . VAL A 1 83 ? -9.898 -5.762 11.274 1.00 94.75 83 VAL A CA 1
ATOM 624 C C . VAL A 1 83 ? -9.584 -5.953 9.789 1.00 94.75 83 VAL A C 1
ATOM 626 O O . VAL A 1 83 ? -10.274 -5.411 8.924 1.00 94.75 83 VAL A O 1
ATOM 629 N N . GLY A 1 84 ? -8.566 -6.762 9.489 1.00 92.38 84 GLY A N 1
ATOM 630 C CA . GLY A 1 84 ? -8.170 -7.081 8.114 1.00 92.38 84 GLY A CA 1
ATOM 631 C C . GLY A 1 84 ? -7.566 -5.880 7.381 1.00 92.38 84 GLY A C 1
ATOM 632 O O . GLY A 1 84 ? -6.996 -4.995 8.007 1.00 92.38 84 GLY A O 1
ATOM 633 N N . ASP A 1 85 ? -7.711 -5.828 6.056 1.00 91.00 85 ASP A N 1
ATOM 634 C CA . ASP A 1 85 ? -7.034 -4.832 5.202 1.00 91.00 85 ASP A CA 1
ATOM 635 C C . ASP A 1 85 ? -7.432 -3.371 5.475 1.00 91.00 85 ASP A C 1
ATOM 637 O O . ASP A 1 85 ? -6.739 -2.446 5.041 1.00 91.00 85 ASP A O 1
ATOM 641 N N . LEU A 1 86 ? -8.540 -3.164 6.192 1.00 93.12 86 LEU A N 1
ATOM 642 C CA . LEU A 1 86 ? -9.044 -1.851 6.584 1.00 93.12 86 LEU A CA 1
ATOM 643 C C . LEU A 1 86 ? -8.325 -1.281 7.816 1.00 93.12 86 LEU A C 1
ATOM 645 O O . LEU A 1 86 ? -8.374 -0.071 8.038 1.00 93.12 86 LEU A O 1
ATOM 649 N N . MET A 1 87 ? -7.681 -2.130 8.621 1.00 94.44 87 MET A N 1
ATOM 650 C CA . MET A 1 87 ? -7.009 -1.714 9.850 1.00 94.44 87 MET A CA 1
ATOM 651 C C . MET A 1 87 ? -5.572 -1.276 9.567 1.00 94.44 87 MET A C 1
ATOM 653 O O . MET A 1 87 ? -4.876 -1.857 8.736 1.00 94.44 87 MET A O 1
ATOM 657 N N . SER A 1 88 ? -5.095 -0.298 10.321 1.00 92.88 88 SER A N 1
ATOM 658 C CA . SER A 1 88 ? -3.678 0.007 10.443 1.00 92.88 88 SER A CA 1
ATOM 659 C C . SER A 1 88 ? -3.283 -0.146 11.899 1.00 92.88 88 SER A C 1
ATOM 661 O O . SER A 1 88 ? -3.647 0.663 12.749 1.00 92.88 88 SER A O 1
ATOM 663 N N . ARG A 1 89 ? -2.522 -1.200 12.161 1.00 84.25 89 ARG A N 1
ATOM 664 C CA . ARG A 1 89 ? -1.837 -1.470 13.417 1.00 84.25 89 ARG A CA 1
ATOM 665 C C . ARG A 1 89 ? -0.369 -1.584 13.032 1.00 84.25 89 ARG A C 1
ATOM 667 O O . ARG A 1 89 ? -0.094 -2.172 11.994 1.00 84.25 89 ARG A O 1
ATOM 674 N N . ASP A 1 90 ? 0.528 -1.018 13.821 1.00 67.06 90 ASP A N 1
ATOM 675 C CA . ASP A 1 90 ? 1.979 -0.976 13.582 1.00 67.06 90 ASP A CA 1
ATOM 676 C C . ASP A 1 90 ? 2.448 0.278 12.805 1.00 67.06 90 ASP A C 1
ATOM 678 O O . ASP A 1 90 ? 2.109 0.509 11.642 1.00 67.06 90 ASP A O 1
ATOM 682 N N . LYS A 1 91 ? 3.229 1.106 13.513 1.00 56.50 91 LYS A N 1
ATOM 683 C CA . LYS A 1 91 ? 4.138 2.125 12.970 1.00 56.50 91 LYS A CA 1
ATOM 684 C C . LYS A 1 91 ? 5.549 1.558 12.951 1.00 56.50 91 LYS A C 1
ATOM 686 O O . LYS A 1 91 ? 5.893 0.864 13.934 1.00 56.50 91 LYS A O 1
#